Protein AF-A0A5K1EGN0-F1 (afdb_monomer_lite)

Structure (mmCIF, N/CA/C/O backbone):
data_AF-A0A5K1EGN0-F1
#
_entry.id   AF-A0A5K1EGN0-F1
#
loop_
_atom_site.group_PDB
_atom_site.id
_atom_site.type_symbol
_atom_site.label_atom_id
_atom_site.label_alt_id
_atom_site.label_comp_id
_atom_site.label_asym_id
_atom_site.label_entity_id
_atom_site.label_seq_id
_atom_site.pdbx_PDB_ins_code
_atom_site.Cartn_x
_atom_site.Cartn_y
_atom_site.Cartn_z
_atom_site.occupancy
_atom_site.B_iso_or_equiv
_atom_site.auth_seq_id
_atom_site.auth_comp_id
_atom_site.auth_asym_id
_atom_site.auth_atom_id
_atom_site.pdbx_PDB_model_num
ATOM 1 N N . GLY A 1 1 ? -55.178 62.311 19.568 1.00 34.56 1 GLY A N 1
ATOM 2 C CA . GLY A 1 1 ? -55.127 63.224 20.719 1.00 34.56 1 GLY A CA 1
ATOM 3 C C . GLY A 1 1 ? -54.081 62.722 21.684 1.00 34.56 1 GLY A C 1
ATOM 4 O O . GLY A 1 1 ? -54.160 61.562 22.043 1.00 34.56 1 GLY A O 1
ATOM 5 N N . SER A 1 2 ? -53.119 63.595 21.987 1.00 33.38 2 SER A N 1
ATOM 6 C CA . SER A 1 2 ? -52.243 63.690 23.167 1.00 33.38 2 SER A CA 1
ATOM 7 C C . SER A 1 2 ? -51.669 62.442 23.849 1.00 33.38 2 SER A C 1
ATOM 9 O O . SER A 1 2 ? -52.401 61.605 24.360 1.00 33.38 2 SER A O 1
ATOM 11 N N . GLY A 1 3 ? -50.341 62.455 24.026 1.00 32.56 3 GLY A N 1
ATOM 12 C CA . GLY A 1 3 ? -49.672 61.751 25.125 1.00 32.56 3 GLY A CA 1
ATOM 13 C C . GLY A 1 3 ? -48.205 61.409 24.867 1.00 32.56 3 GLY A C 1
ATOM 14 O O . GLY A 1 3 ? -47.891 60.258 24.604 1.00 32.56 3 GLY A O 1
ATOM 15 N N . ALA A 1 4 ? -47.319 62.405 24.924 1.00 37.72 4 ALA A N 1
ATOM 16 C CA . ALA A 1 4 ? -45.861 62.257 24.890 1.00 37.72 4 ALA A CA 1
ATOM 17 C C . ALA A 1 4 ? -45.303 61.855 26.263 1.00 37.72 4 ALA A C 1
ATOM 19 O O . ALA A 1 4 ? -45.848 62.347 27.237 1.00 37.72 4 ALA A O 1
ATOM 20 N N . TYR A 1 5 ? -44.177 61.127 26.324 1.00 35.50 5 TYR A N 1
ATOM 21 C CA . TYR A 1 5 ? -43.065 61.418 27.251 1.00 35.50 5 TYR A CA 1
ATOM 22 C C . TYR A 1 5 ? -41.723 60.936 26.667 1.00 35.50 5 TYR A C 1
ATOM 24 O O . TYR A 1 5 ? -41.571 59.790 26.252 1.00 35.50 5 TYR A O 1
ATOM 32 N N . LEU A 1 6 ? -40.773 61.875 26.609 1.00 36.81 6 LEU A N 1
ATOM 33 C CA . LEU A 1 6 ? -39.359 61.730 26.253 1.00 36.81 6 LEU A CA 1
ATOM 34 C C . LEU A 1 6 ? -38.525 61.151 27.411 1.00 36.81 6 LEU A C 1
ATOM 36 O O . LEU A 1 6 ? -38.842 61.379 28.574 1.00 36.81 6 LEU A O 1
ATOM 40 N N . GLY A 1 7 ? -37.373 60.562 27.068 1.00 30.23 7 GLY A N 1
ATOM 41 C CA . GLY A 1 7 ? -36.226 60.342 27.965 1.00 30.23 7 GLY A CA 1
ATOM 42 C C . GLY A 1 7 ? -35.348 59.190 27.463 1.00 30.23 7 GLY A C 1
ATOM 43 O O . GLY A 1 7 ? -35.639 58.043 27.752 1.00 30.23 7 GLY A O 1
ATOM 44 N N . SER A 1 8 ? -34.463 59.407 26.486 1.00 34.62 8 SER A N 1
ATOM 45 C CA . SER A 1 8 ? -33.069 59.883 26.603 1.00 34.62 8 SER A CA 1
ATOM 46 C C . SER A 1 8 ? -32.039 58.765 26.823 1.00 34.62 8 SER A C 1
ATOM 48 O O . SER A 1 8 ? -32.052 58.085 27.838 1.00 34.62 8 SER A O 1
ATOM 50 N N . SER A 1 9 ? -31.102 58.723 25.868 1.00 32.97 9 SER A N 1
ATOM 51 C CA . SER A 1 9 ? -29.671 58.410 25.992 1.00 32.97 9 SER A CA 1
ATOM 52 C C . SER A 1 9 ? -29.226 57.014 26.424 1.00 32.97 9 SER A C 1
ATOM 54 O O . SER A 1 9 ? -29.505 56.536 27.515 1.00 32.97 9 SER A O 1
ATOM 56 N N . GLY A 1 10 ? -28.377 56.424 25.582 1.00 29.77 10 GLY A N 1
ATOM 57 C CA . GLY A 1 10 ? -27.594 55.249 25.938 1.00 29.77 10 GLY A CA 1
ATOM 58 C C . GLY A 1 10 ? -27.058 54.521 24.719 1.00 29.77 10 GLY A C 1
ATOM 59 O O . GLY A 1 10 ? -27.451 53.394 24.443 1.00 29.77 10 GLY A O 1
ATOM 60 N N . SER A 1 11 ? -26.170 55.165 23.967 1.00 40.56 11 SER A N 1
ATOM 61 C CA . SER A 1 11 ? -25.278 54.470 23.044 1.00 40.56 11 SER A CA 1
ATOM 62 C C . SER A 1 11 ? -24.432 53.465 23.826 1.00 40.56 11 SER A C 1
ATOM 64 O O . SER A 1 11 ? -23.537 53.873 24.557 1.00 40.56 11 SER A O 1
ATOM 66 N N . ASN A 1 12 ? -24.685 52.172 23.633 1.00 30.16 12 ASN A N 1
ATOM 67 C CA . ASN A 1 12 ? -23.706 51.123 23.894 1.00 30.16 12 ASN A CA 1
ATOM 68 C C . ASN A 1 12 ? -23.436 50.387 22.584 1.00 30.16 12 ASN A C 1
ATOM 70 O O . ASN A 1 12 ? -24.109 49.430 22.207 1.00 30.16 12 ASN A O 1
ATOM 74 N N . SER A 1 13 ? -22.420 50.881 21.884 1.00 45.59 13 SER A N 1
ATOM 75 C CA . SER A 1 13 ? -21.617 50.088 20.969 1.00 45.59 13 SER A CA 1
ATOM 76 C C . SER A 1 13 ? -21.002 48.928 21.752 1.00 45.59 13 SER A C 1
ATOM 78 O O . SER A 1 13 ? -20.050 49.127 22.505 1.00 45.59 13 SER A O 1
ATOM 80 N N . LEU A 1 14 ? -21.539 47.725 21.573 1.00 35.12 14 LEU A N 1
ATOM 81 C CA . LEU A 1 14 ? -20.824 46.497 21.889 1.00 35.12 14 LEU A CA 1
ATOM 82 C C . LEU A 1 14 ? -20.389 45.864 20.574 1.00 35.12 14 LEU A C 1
ATOM 84 O O . LEU A 1 14 ? -21.174 45.559 19.677 1.00 35.12 14 LEU A O 1
ATOM 88 N N . THR A 1 15 ? -19.074 45.811 20.469 1.00 34.00 15 THR A N 1
ATOM 89 C CA . THR A 1 15 ? -18.242 45.330 19.385 1.00 34.00 15 THR A CA 1
ATOM 90 C C . THR A 1 15 ? -18.717 43.988 18.846 1.00 34.00 15 THR A C 1
ATOM 92 O O . THR A 1 15 ? -18.941 43.030 19.582 1.00 34.00 15 THR A O 1
ATOM 95 N N . LYS A 1 16 ? -18.818 43.921 17.519 1.00 42.47 16 LYS A N 1
ATOM 96 C CA . LYS A 1 16 ? -18.995 42.694 16.749 1.00 42.47 16 LYS A CA 1
ATOM 97 C C . LYS A 1 16 ? -17.683 41.902 16.827 1.00 42.47 16 LYS A C 1
ATOM 99 O O . LYS A 1 16 ? -16.881 41.939 15.900 1.00 42.47 16 LYS A O 1
ATOM 104 N N . GLU A 1 17 ? -17.422 41.243 17.954 1.00 36.66 17 GLU A N 1
ATOM 105 C CA . GLU A 1 17 ? -16.386 40.216 17.999 1.00 36.66 17 GLU A CA 1
ATOM 106 C C . GLU A 1 17 ? -16.872 39.037 17.160 1.00 36.66 17 GLU A C 1
ATOM 108 O O . GLU A 1 17 ? -17.906 38.425 17.434 1.00 36.66 17 GLU A O 1
ATOM 113 N N . GLY A 1 18 ? -16.150 38.770 16.073 1.00 37.69 18 GLY A N 1
ATOM 114 C CA . GLY A 1 18 ? -16.378 37.647 15.177 1.00 37.69 18 GLY A CA 1
ATOM 115 C C . GLY A 1 18 ? -16.072 36.321 15.865 1.00 37.69 18 GLY A C 1
ATOM 116 O O . GLY A 1 18 ? -15.085 35.667 15.547 1.00 37.69 18 GLY A O 1
ATOM 117 N N . GLY A 1 19 ? -16.925 35.908 16.796 1.00 38.44 19 GLY A N 1
ATOM 118 C CA . GLY A 1 19 ? -16.967 34.539 17.277 1.00 38.44 19 GLY A CA 1
ATOM 119 C C . GLY A 1 19 ? -17.593 33.669 16.195 1.00 38.44 19 GLY A C 1
ATOM 120 O O . GLY A 1 19 ? -18.809 33.686 16.011 1.00 38.44 19 GLY A O 1
ATOM 121 N N . GLN A 1 20 ? -16.779 32.905 15.462 1.00 58.31 20 GLN A N 1
ATOM 122 C CA . GLN A 1 20 ? -17.294 31.773 14.695 1.00 58.31 20 GLN A CA 1
ATOM 123 C C . GLN A 1 20 ? -17.950 30.806 15.686 1.00 58.31 20 GLN A C 1
ATOM 125 O O . GLN A 1 20 ? -17.268 30.034 16.359 1.00 58.31 20 GLN A O 1
ATOM 130 N N . HIS A 1 21 ? -19.274 30.877 15.817 1.00 54.88 21 HIS A N 1
ATOM 131 C CA . HIS A 1 21 ? -20.032 29.958 16.652 1.00 54.88 21 HIS A CA 1
ATOM 132 C C . HIS A 1 21 ? -19.923 28.564 16.015 1.00 54.88 21 HIS A C 1
ATOM 134 O O . HIS A 1 21 ? -20.517 28.295 14.970 1.00 54.88 21 HIS A O 1
ATOM 140 N N . GLN A 1 22 ? -19.073 27.700 16.577 1.00 64.69 22 GLN A N 1
ATOM 141 C CA . GLN A 1 22 ? -18.875 26.349 16.055 1.00 64.69 22 GLN A CA 1
ATOM 142 C C . GLN A 1 22 ? -20.130 25.518 16.334 1.00 64.69 22 GLN A C 1
ATOM 144 O O . GLN A 1 22 ? -20.615 25.469 17.463 1.00 64.69 22 GLN A O 1
ATOM 149 N N . THR A 1 23 ? -20.668 24.860 15.309 1.00 77.62 23 THR A N 1
ATOM 150 C CA . THR A 1 23 ? -21.807 23.951 15.472 1.00 77.62 23 THR A CA 1
ATOM 151 C C . THR A 1 23 ? -21.358 22.658 16.162 1.00 77.62 23 THR A C 1
ATOM 153 O O . THR A 1 23 ? -20.215 22.223 16.016 1.00 77.62 23 THR A O 1
ATOM 156 N N . ILE A 1 24 ? -22.266 21.998 16.889 1.00 73.62 24 ILE A N 1
ATOM 157 C CA . ILE A 1 24 ? -21.993 20.717 17.573 1.00 73.62 24 ILE A CA 1
ATOM 158 C C . ILE A 1 24 ? -21.480 19.652 16.583 1.00 73.62 24 ILE A C 1
ATOM 160 O O . ILE A 1 24 ? -20.567 18.896 16.911 1.00 73.62 24 ILE A O 1
ATOM 164 N N . SER A 1 25 ? -22.005 19.651 15.351 1.00 77.69 25 SER A N 1
ATOM 165 C CA . SER A 1 25 ? -21.553 18.776 14.258 1.00 77.69 25 SER A CA 1
ATOM 166 C C . SER A 1 25 ? -20.068 18.972 13.923 1.00 77.69 25 SER A C 1
ATOM 168 O O . SER A 1 25 ? -19.314 18.001 13.823 1.00 77.69 25 SER A O 1
ATOM 170 N N . ASN A 1 26 ? -19.606 20.225 13.843 1.00 78.94 26 ASN A N 1
ATOM 171 C CA . ASN A 1 26 ? -18.205 20.536 13.551 1.00 78.94 26 ASN A CA 1
ATOM 172 C C . ASN A 1 26 ? -17.277 20.092 14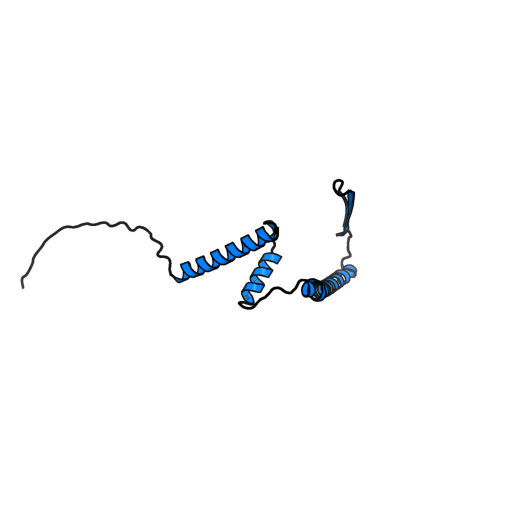.690 1.00 78.94 26 ASN A C 1
ATOM 174 O O . ASN A 1 26 ? -16.186 19.585 14.434 1.00 78.94 26 ASN A O 1
ATOM 178 N N . ILE A 1 27 ? -17.716 20.242 15.944 1.00 78.56 27 ILE A N 1
ATOM 179 C CA . ILE A 1 27 ? -16.954 19.802 17.122 1.00 78.56 27 ILE A CA 1
ATOM 180 C C . ILE A 1 27 ? -16.838 18.274 17.151 1.00 78.56 27 ILE A C 1
ATOM 182 O O . ILE A 1 27 ? -15.751 17.749 17.392 1.00 78.56 27 ILE A O 1
ATOM 186 N N . PHE A 1 28 ? -17.934 17.559 16.884 1.00 75.06 28 PHE A N 1
ATOM 187 C CA . PHE A 1 28 ? -17.946 16.098 16.839 1.00 75.06 28 PHE A CA 1
ATOM 188 C C . PHE A 1 28 ? -17.031 15.571 15.726 1.00 75.06 28 PHE A C 1
ATOM 190 O O . PHE A 1 28 ? -16.123 14.792 16.006 1.00 75.06 28 PHE A O 1
ATOM 197 N N . THR A 1 29 ? -17.166 16.114 14.513 1.00 80.06 29 THR A N 1
ATOM 198 C CA . THR A 1 29 ? -16.327 15.757 13.356 1.00 80.06 29 THR A CA 1
ATOM 199 C C . THR A 1 29 ? -14.844 16.033 13.622 1.00 80.06 29 THR A C 1
ATOM 201 O O . THR A 1 29 ? -13.977 15.217 13.309 1.00 80.06 29 THR A O 1
ATOM 204 N N . LYS A 1 30 ? -14.523 17.174 14.249 1.00 85.62 30 LYS A N 1
ATOM 205 C CA . LYS A 1 30 ? -13.148 17.502 14.646 1.00 85.62 30 LYS A CA 1
ATOM 206 C C . LYS A 1 30 ? -12.608 16.503 15.669 1.00 85.62 30 LYS A C 1
ATOM 208 O O . LYS A 1 30 ? -11.492 16.025 15.516 1.00 85.62 30 LYS A O 1
ATOM 213 N N . LYS A 1 31 ? -13.401 16.151 16.683 1.00 86.06 31 LYS A N 1
ATOM 214 C CA . LYS A 1 31 ? -13.003 15.188 17.717 1.00 86.06 31 LYS A CA 1
ATOM 215 C C . LYS A 1 31 ? -12.779 13.785 17.144 1.00 86.06 31 LYS A C 1
ATOM 217 O O . LYS A 1 31 ? -11.853 13.098 17.572 1.00 86.06 31 LYS A O 1
ATOM 222 N N . GLU A 1 32 ? -13.597 13.361 16.183 1.00 84.44 32 GLU A N 1
ATOM 223 C CA . GLU A 1 32 ? -13.401 12.103 15.455 1.00 84.44 32 GLU A CA 1
ATOM 224 C C . GLU A 1 32 ? -12.105 12.123 14.647 1.00 84.44 32 GLU A C 1
ATOM 226 O O . GLU A 1 32 ? -11.293 11.203 14.764 1.00 84.44 32 GLU A O 1
ATOM 231 N N . LYS A 1 33 ? -11.868 13.205 13.899 1.00 88.69 33 LYS A N 1
ATOM 232 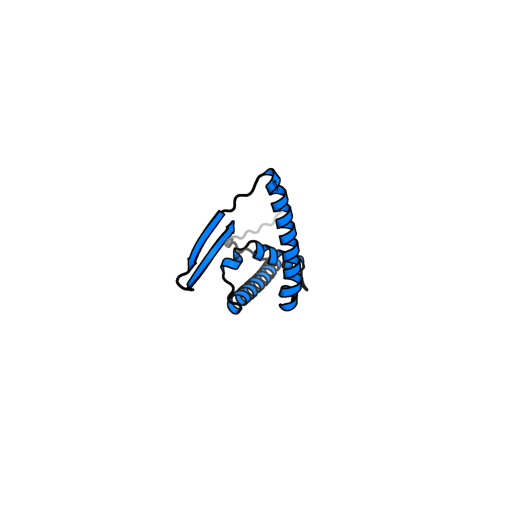C CA . LYS A 1 33 ? -10.630 13.404 13.145 1.00 88.69 33 LYS A CA 1
ATOM 233 C C . LYS A 1 33 ? -9.396 13.385 14.051 1.00 88.69 33 LYS A C 1
ATOM 235 O O . LYS A 1 33 ? -8.465 12.637 13.774 1.00 88.69 33 LYS A O 1
ATOM 240 N N . ASP A 1 34 ? -9.417 14.119 15.161 1.00 92.31 34 ASP A N 1
ATOM 241 C CA . ASP A 1 34 ? -8.320 14.148 16.136 1.00 92.31 34 ASP A CA 1
ATOM 242 C C . ASP A 1 34 ? -8.052 12.747 16.717 1.00 92.31 34 ASP A C 1
ATOM 244 O O . ASP A 1 34 ? -6.907 12.353 16.955 1.00 92.31 34 ASP A O 1
ATOM 248 N N . ASN A 1 35 ? -9.107 11.953 16.929 1.00 93.25 35 ASN A N 1
ATOM 249 C CA . ASN A 1 35 ? -8.967 10.583 17.402 1.00 93.25 35 ASN A CA 1
ATOM 250 C C . ASN A 1 35 ? -8.315 9.670 16.351 1.00 93.25 35 ASN A C 1
ATOM 252 O O . ASN A 1 35 ? -7.462 8.851 16.709 1.00 93.25 35 ASN A O 1
ATOM 256 N N . ILE A 1 36 ? -8.689 9.816 15.077 1.00 91.69 36 ILE A N 1
ATOM 257 C CA . ILE A 1 36 ? -8.078 9.090 13.955 1.00 91.69 36 ILE A CA 1
ATOM 258 C C . ILE A 1 36 ? -6.604 9.472 13.828 1.00 91.69 36 ILE A C 1
ATOM 260 O O . ILE A 1 36 ? -5.750 8.586 13.825 1.00 91.69 36 ILE A O 1
ATOM 264 N N . ASP A 1 37 ? -6.293 10.769 13.807 1.00 93.06 37 ASP A N 1
ATOM 265 C CA . ASP A 1 37 ? -4.928 11.280 13.660 1.00 93.06 37 ASP A CA 1
ATOM 266 C C . ASP A 1 37 ? -4.024 10.770 14.801 1.00 93.06 37 ASP A C 1
ATOM 268 O O . ASP A 1 37 ? -2.898 10.322 14.568 1.00 93.06 37 ASP A O 1
ATOM 272 N N . ARG A 1 38 ? -4.543 10.710 16.036 1.00 95.94 38 ARG A N 1
ATOM 273 C CA . ARG A 1 38 ? -3.829 10.138 17.190 1.00 95.94 38 ARG A CA 1
ATOM 274 C C . ARG A 1 38 ? -3.562 8.637 17.051 1.00 95.94 38 ARG A C 1
ATOM 276 O O . ARG A 1 38 ? -2.456 8.190 17.359 1.00 95.94 38 ARG A O 1
ATOM 283 N N . HIS A 1 39 ? -4.549 7.845 16.626 1.00 94.12 39 HIS A N 1
ATOM 284 C CA . HIS A 1 39 ? -4.357 6.403 16.417 1.00 94.12 39 HIS A CA 1
ATOM 285 C C . HIS A 1 39 ? -3.386 6.129 15.274 1.00 94.12 39 HIS A C 1
ATOM 287 O O . HIS A 1 39 ? -2.527 5.257 15.399 1.00 94.12 39 HIS A O 1
ATOM 293 N N . HIS A 1 40 ? -3.484 6.908 14.202 1.00 92.56 40 HIS A N 1
ATOM 294 C CA . HIS A 1 40 ? -2.591 6.830 13.063 1.00 92.56 40 HIS A CA 1
ATOM 295 C C . HIS A 1 40 ? -1.144 7.112 13.483 1.00 92.56 40 HIS A C 1
ATOM 297 O O . HIS A 1 40 ? -0.268 6.273 13.273 1.00 92.56 40 HIS A O 1
ATOM 303 N N . PHE A 1 41 ? -0.897 8.229 14.175 1.00 94.88 41 PHE A N 1
ATOM 304 C CA . PHE A 1 41 ? 0.432 8.551 14.691 1.00 94.88 41 PHE A CA 1
ATOM 305 C C . PHE A 1 41 ? 0.965 7.461 15.630 1.00 94.88 41 PHE A C 1
ATOM 307 O O . PHE A 1 41 ? 2.110 7.031 15.493 1.00 94.88 41 PHE A O 1
ATOM 314 N N . LYS A 1 42 ? 0.128 6.955 16.549 1.00 96.25 42 LYS A N 1
ATOM 315 C CA . LYS A 1 42 ? 0.514 5.864 17.453 1.00 96.25 42 LYS A CA 1
ATOM 316 C C . LYS A 1 42 ? 0.895 4.599 16.681 1.00 96.25 42 LYS A C 1
ATOM 318 O O . LYS A 1 42 ? 1.909 3.988 17.003 1.00 96.25 42 LYS A O 1
ATOM 323 N N . ALA A 1 43 ? 0.125 4.215 15.664 1.00 93.81 43 ALA A N 1
ATOM 324 C CA . ALA A 1 43 ? 0.437 3.060 14.828 1.00 93.81 43 ALA A CA 1
ATOM 325 C C . ALA A 1 43 ? 1.787 3.228 14.119 1.00 93.81 43 ALA A C 1
ATOM 327 O O . ALA A 1 43 ? 2.580 2.290 14.103 1.00 93.81 43 ALA A O 1
ATOM 328 N N . MET A 1 44 ? 2.086 4.424 13.608 1.00 95.38 44 MET A N 1
ATOM 329 C CA . MET A 1 44 ? 3.372 4.700 12.969 1.00 95.38 44 MET A CA 1
ATOM 330 C C . MET A 1 44 ? 4.539 4.629 13.951 1.00 95.38 44 MET A C 1
ATOM 332 O O . MET A 1 44 ? 5.507 3.914 13.694 1.00 95.38 44 MET A O 1
ATOM 336 N N . ALA A 1 45 ? 4.427 5.319 15.087 1.00 95.56 45 ALA A N 1
ATOM 337 C CA . ALA A 1 45 ? 5.486 5.384 16.088 1.00 95.56 45 ALA A CA 1
ATOM 338 C C . ALA A 1 45 ? 5.799 4.007 16.696 1.00 95.56 45 ALA A C 1
ATOM 340 O O . ALA A 1 45 ? 6.962 3.664 16.872 1.00 95.56 45 ALA A O 1
ATOM 341 N N . MET A 1 46 ? 4.774 3.201 16.989 1.00 97.19 46 MET A N 1
ATOM 342 C CA . MET A 1 46 ? 4.959 1.890 17.623 1.00 97.19 46 MET A CA 1
ATOM 343 C C . MET A 1 46 ? 5.453 0.806 16.652 1.00 97.19 46 MET A C 1
ATOM 345 O O . ME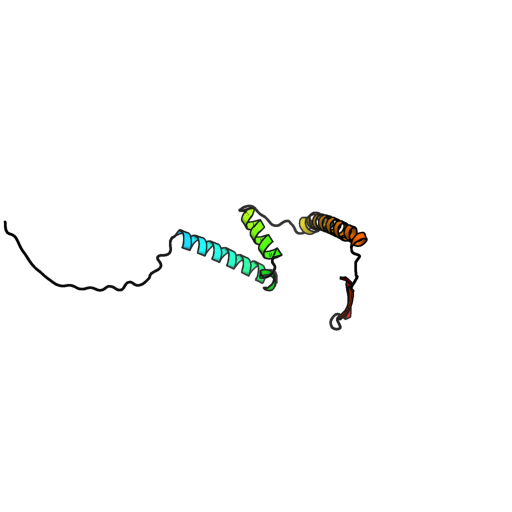T A 1 46 ? 6.031 -0.178 17.098 1.00 97.19 46 MET A O 1
ATOM 349 N N . ASN A 1 47 ? 5.239 0.971 15.340 1.00 95.50 47 ASN A N 1
ATOM 350 C CA . ASN A 1 47 ? 5.617 -0.019 14.320 1.00 95.50 47 ASN A CA 1
ATOM 351 C C . ASN A 1 47 ? 6.752 0.459 13.396 1.00 95.50 47 ASN A C 1
ATOM 353 O O . ASN A 1 47 ? 6.971 -0.137 12.344 1.00 95.50 47 ASN A O 1
ATOM 357 N N . ASN A 1 48 ? 7.475 1.522 13.771 1.00 96.50 48 ASN A N 1
ATOM 358 C CA . ASN A 1 48 ? 8.578 2.099 12.991 1.00 96.50 48 ASN A CA 1
ATOM 359 C C . ASN A 1 48 ? 8.199 2.441 11.536 1.00 96.50 48 ASN A C 1
ATOM 361 O O . ASN A 1 48 ? 9.000 2.265 10.616 1.00 96.50 48 ASN A O 1
ATOM 365 N N . LEU A 1 49 ? 6.973 2.927 11.310 1.00 95.62 49 LEU A N 1
ATOM 366 C CA . LEU A 1 49 ? 6.548 3.340 9.973 1.00 95.62 49 LEU A CA 1
ATOM 367 C C . LEU A 1 49 ? 7.125 4.727 9.645 1.00 95.62 49 LEU A C 1
ATOM 369 O O . LEU A 1 49 ? 6.955 5.663 10.432 1.00 95.62 49 LEU A O 1
ATOM 373 N N . PRO A 1 50 ? 7.775 4.905 8.483 1.00 95.00 50 PRO A N 1
ATOM 374 C CA . PRO A 1 50 ? 8.363 6.184 8.114 1.00 95.00 50 PRO A CA 1
ATOM 375 C C . PRO A 1 50 ? 7.284 7.213 7.757 1.00 95.00 50 PRO A C 1
ATOM 377 O O . PRO A 1 50 ? 6.297 6.890 7.100 1.00 95.00 50 PRO A O 1
ATOM 380 N N . PHE A 1 51 ? 7.520 8.491 8.066 1.00 92.25 51 PHE A N 1
ATOM 381 C CA . PHE A 1 51 ? 6.611 9.585 7.680 1.00 92.25 51 PHE A CA 1
ATOM 382 C C . PHE A 1 51 ? 6.391 9.703 6.167 1.00 92.25 51 PHE A C 1
ATOM 384 O O . PHE A 1 51 ? 5.332 10.146 5.725 1.00 92.25 51 PHE A O 1
ATOM 391 N N . ASN A 1 52 ? 7.359 9.252 5.364 1.00 94.56 52 ASN A N 1
ATOM 392 C CA . ASN A 1 52 ? 7.224 9.200 3.909 1.00 94.56 52 ASN A CA 1
ATOM 393 C C . ASN A 1 52 ? 6.065 8.301 3.445 1.00 94.56 52 ASN A C 1
ATOM 395 O O . ASN A 1 52 ? 5.543 8.537 2.359 1.00 94.56 52 ASN A O 1
ATOM 399 N N . LEU A 1 53 ? 5.612 7.343 4.265 1.00 94.25 53 LEU A N 1
ATOM 400 C CA . LEU A 1 53 ? 4.445 6.507 3.970 1.00 94.25 53 LEU A CA 1
ATOM 401 C C . LEU A 1 53 ? 3.188 7.349 3.706 1.00 94.25 53 LEU A C 1
ATOM 403 O O . LEU A 1 53 ? 2.431 7.050 2.791 1.00 94.25 53 LEU A O 1
ATOM 407 N N . LEU A 1 54 ? 3.011 8.464 4.423 1.00 92.88 54 LEU A N 1
ATOM 408 C CA . LEU A 1 54 ? 1.858 9.362 4.263 1.00 92.88 54 LEU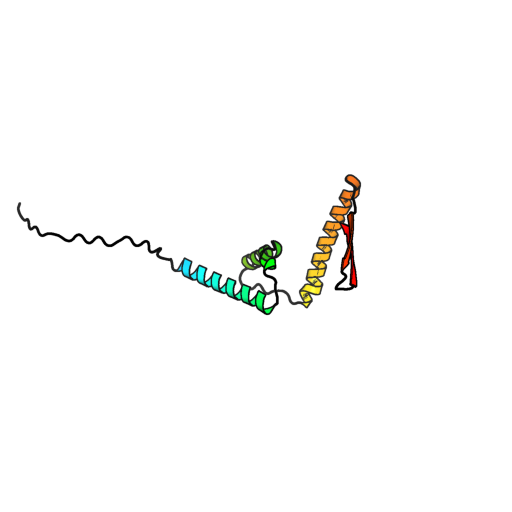 A CA 1
ATOM 409 C C . LEU A 1 54 ? 1.819 10.068 2.900 1.00 92.88 54 LEU A C 1
ATOM 411 O O . LEU A 1 54 ? 0.787 10.615 2.507 1.00 92.88 54 LEU A O 1
ATOM 415 N N . ARG A 1 55 ? 2.945 10.086 2.175 1.00 95.19 55 ARG A N 1
ATOM 416 C CA . ARG A 1 55 ? 3.029 10.642 0.820 1.00 95.19 55 ARG A CA 1
ATOM 417 C C . ARG A 1 55 ? 2.676 9.618 -0.258 1.00 95.19 55 ARG A C 1
ATOM 419 O O . ARG A 1 55 ? 2.344 10.043 -1.360 1.00 95.19 55 ARG A O 1
ATOM 426 N N . SER A 1 56 ? 2.714 8.318 0.050 1.00 96.31 56 SER A N 1
ATOM 427 C CA . SER A 1 56 ? 2.360 7.254 -0.895 1.00 96.31 56 SER A CA 1
ATOM 428 C C . SER A 1 56 ? 0.889 7.361 -1.293 1.00 96.31 56 SER A C 1
ATOM 430 O O . SER A 1 56 ? 0.004 7.468 -0.439 1.00 96.31 56 SER A O 1
ATOM 432 N N . ASN A 1 57 ? 0.632 7.328 -2.601 1.00 96.81 57 ASN A N 1
ATOM 433 C CA . ASN A 1 57 ? -0.730 7.292 -3.116 1.00 96.81 57 ASN A CA 1
ATOM 434 C C . ASN A 1 57 ? -1.417 5.967 -2.759 1.00 96.81 57 ASN A C 1
ATOM 436 O O . ASN A 1 57 ? -2.582 5.975 -2.381 1.00 96.81 57 ASN A O 1
ATOM 440 N N . ASP A 1 58 ? -0.675 4.858 -2.766 1.00 95.12 58 ASP A N 1
ATOM 441 C CA . ASP A 1 58 ? -1.188 3.536 -2.393 1.00 95.12 58 ASP A CA 1
ATOM 442 C C . ASP A 1 58 ? -1.665 3.508 -0.942 1.00 95.12 58 ASP A C 1
ATOM 444 O O . ASP A 1 58 ? -2.747 3.006 -0.650 1.00 95.12 58 ASP A O 1
ATOM 448 N N . PHE A 1 59 ? -0.906 4.121 -0.027 1.00 95.19 59 PHE A N 1
ATOM 449 C CA . PHE A 1 59 ? -1.318 4.208 1.373 1.00 95.19 59 PHE A CA 1
ATOM 450 C C . PHE A 1 59 ? -2.575 5.071 1.555 1.00 95.19 59 PHE A C 1
ATOM 452 O O . PHE A 1 59 ? -3.471 4.712 2.319 1.00 95.19 59 PHE A O 1
ATOM 459 N N . LYS A 1 60 ? -2.690 6.189 0.826 1.00 95.25 60 LYS A N 1
ATOM 460 C CA . LYS A 1 60 ? -3.910 7.015 0.841 1.00 95.25 60 LYS A CA 1
ATOM 461 C C . LYS A 1 60 ? -5.109 6.247 0.288 1.00 95.25 60 LYS A C 1
ATOM 463 O O . LYS A 1 60 ? -6.163 6.252 0.918 1.00 95.25 60 LYS A O 1
ATOM 468 N N . ASN A 1 61 ? -4.935 5.555 -0.837 1.00 96.44 61 ASN A N 1
ATOM 469 C CA . ASN A 1 61 ? -5.969 4.726 -1.452 1.00 96.44 61 ASN A CA 1
ATOM 470 C C . ASN A 1 61 ? -6.422 3.609 -0.506 1.00 96.44 61 ASN A C 1
ATOM 472 O O . ASN A 1 61 ? -7.619 3.384 -0.359 1.00 96.44 61 ASN A O 1
ATOM 476 N N . PHE A 1 62 ? -5.487 2.972 0.200 1.00 94.75 62 PHE A N 1
ATOM 477 C CA . PHE A 1 62 ? -5.786 1.981 1.231 1.00 94.75 62 PHE A CA 1
ATOM 478 C C . PHE A 1 62 ? -6.661 2.552 2.358 1.00 94.75 62 PHE A C 1
ATOM 480 O O . PHE A 1 62 ? -7.679 1.956 2.709 1.00 94.75 62 PHE A O 1
ATOM 487 N N . VAL A 1 63 ? -6.321 3.730 2.895 1.00 93.62 63 VAL A N 1
ATOM 488 C CA . VAL A 1 63 ? -7.129 4.392 3.938 1.00 93.62 63 VAL A CA 1
ATOM 489 C C . VAL A 1 63 ? -8.527 4.746 3.418 1.00 93.62 63 VAL A C 1
ATOM 491 O O . VAL A 1 63 ? -9.513 4.535 4.126 1.00 93.62 63 VAL A O 1
ATOM 494 N N . VAL A 1 64 ? -8.635 5.236 2.177 1.00 94.44 64 VAL A N 1
ATOM 495 C CA . VAL A 1 64 ? -9.927 5.534 1.539 1.00 94.44 64 VAL A CA 1
ATOM 496 C C . VAL A 1 64 ? -10.764 4.265 1.373 1.00 94.44 64 VAL A C 1
ATOM 498 O O . VAL A 1 64 ? -11.931 4.266 1.759 1.00 94.44 64 VAL A O 1
ATOM 501 N N . ALA A 1 65 ? -10.180 3.170 0.886 1.00 95.25 65 ALA A N 1
ATOM 502 C CA . ALA A 1 65 ? -10.878 1.898 0.717 1.00 95.25 65 ALA A CA 1
ATOM 503 C C . ALA A 1 65 ? -11.433 1.363 2.050 1.00 95.25 65 ALA A C 1
ATOM 505 O O . ALA A 1 65 ? -12.591 0.953 2.120 1.00 95.25 65 ALA A O 1
ATOM 506 N N . ILE A 1 66 ? -10.653 1.452 3.135 1.00 93.75 66 ILE A N 1
ATOM 507 C CA . ILE A 1 66 ? -11.130 1.105 4.484 1.00 93.75 66 ILE A CA 1
ATOM 508 C C . ILE A 1 66 ? -12.282 2.021 4.908 1.00 93.75 66 ILE A C 1
ATOM 510 O O . ILE A 1 66 ? -13.284 1.544 5.438 1.00 93.75 66 ILE A O 1
ATOM 514 N N . SER A 1 67 ? -12.167 3.331 4.666 1.00 91.19 67 SER A N 1
ATOM 515 C CA . SER A 1 67 ? -13.219 4.286 5.034 1.00 91.19 67 SER A CA 1
ATOM 516 C C . SER A 1 67 ? -14.542 4.025 4.302 1.00 91.19 67 SER A C 1
ATOM 518 O O . SER A 1 67 ? -15.604 4.185 4.898 1.00 91.19 67 SER A O 1
ATOM 520 N N . GLN A 1 68 ? -14.481 3.570 3.045 1.00 94.56 68 GLN A N 1
ATOM 521 C CA . GLN A 1 68 ? -15.646 3.224 2.227 1.00 94.56 68 GLN A CA 1
ATOM 522 C C . GLN A 1 68 ? -16.289 1.898 2.642 1.00 94.56 68 GLN A C 1
ATOM 524 O O . GLN A 1 68 ? -17.509 1.775 2.576 1.00 94.56 68 GLN A O 1
ATOM 529 N N . HIS A 1 69 ? -15.493 0.922 3.092 1.00 93.69 69 HIS A N 1
ATOM 530 C CA . HIS A 1 69 ? -16.018 -0.312 3.681 1.00 93.69 69 HIS A CA 1
ATOM 531 C C . HIS A 1 69 ? -16.829 -0.024 4.957 1.00 93.69 69 HIS A C 1
ATOM 533 O O . HIS A 1 69 ? -17.828 -0.686 5.232 1.00 93.69 69 HIS A O 1
ATOM 539 N N . GLY A 1 70 ? -16.406 0.971 5.741 1.00 88.75 70 GLY A N 1
ATOM 540 C CA . GLY A 1 70 ? -17.074 1.359 6.977 1.00 88.75 70 GLY A CA 1
ATOM 541 C C . GLY A 1 70 ? -16.773 0.421 8.157 1.00 88.75 70 GLY A C 1
ATOM 542 O O . GLY A 1 70 ? -15.833 -0.384 8.110 1.00 88.75 70 GLY A O 1
ATOM 543 N N . PRO A 1 71 ? -17.539 0.540 9.258 1.00 88.94 71 PRO A N 1
ATOM 544 C CA . PRO A 1 71 ? -17.318 -0.237 10.474 1.00 88.94 71 PRO A CA 1
ATOM 545 C C . PRO A 1 71 ? -17.320 -1.749 10.213 1.00 88.94 71 PRO A C 1
ATOM 547 O O . PRO A 1 71 ? -18.174 -2.263 9.499 1.00 88.94 71 PRO A O 1
ATOM 550 N N . GLY A 1 72 ? -16.377 -2.469 10.825 1.00 88.00 72 GLY A N 1
ATOM 551 C CA . GLY A 1 72 ? -16.268 -3.929 10.712 1.00 88.00 72 GLY A CA 1
ATOM 552 C C . GLY A 1 72 ? -15.141 -4.424 9.808 1.00 88.00 72 GLY A C 1
ATOM 553 O O . GLY A 1 72 ? -14.894 -5.628 9.769 1.00 88.00 72 GLY A O 1
ATOM 554 N N . PHE A 1 73 ? -14.410 -3.530 9.133 1.00 90.94 73 PHE A N 1
ATOM 555 C CA . PHE A 1 73 ? -13.152 -3.918 8.501 1.00 90.94 73 PHE A CA 1
ATOM 556 C C . PHE A 1 73 ? -12.115 -4.307 9.562 1.00 90.94 73 PHE A C 1
ATOM 558 O O . PHE A 1 73 ? -11.810 -3.527 10.467 1.00 90.94 73 PHE A O 1
ATOM 565 N N . PHE A 1 74 ? -11.520 -5.486 9.396 1.00 90.50 74 PHE A N 1
ATOM 566 C CA . PHE A 1 74 ? -10.338 -5.909 10.135 1.00 90.50 74 PHE A CA 1
ATOM 567 C C . PHE A 1 74 ? -9.237 -6.292 9.148 1.00 90.50 74 PHE A C 1
ATOM 569 O O . PHE A 1 74 ? -9.519 -6.973 8.158 1.00 90.50 74 PHE A O 1
ATOM 576 N N . PRO A 1 75 ? -7.981 -5.883 9.401 1.00 90.88 75 PRO A N 1
ATOM 577 C CA . PRO A 1 75 ? -6.881 -6.273 8.541 1.00 90.88 75 PRO A CA 1
ATOM 578 C C . PRO A 1 75 ? -6.727 -7.804 8.528 1.00 90.88 75 PRO A C 1
ATOM 580 O O . PRO A 1 75 ? -6.934 -8.458 9.557 1.00 90.88 75 PRO A O 1
ATOM 583 N N . PRO A 1 76 ? -6.346 -8.392 7.382 1.00 92.75 76 PRO A N 1
ATOM 584 C CA . PRO A 1 76 ? -6.091 -9.822 7.281 1.00 92.75 76 PRO A CA 1
ATOM 585 C C . PRO A 1 76 ? -4.942 -10.246 8.203 1.00 92.75 76 PRO A C 1
ATOM 587 O O . PRO A 1 76 ? -4.035 -9.470 8.514 1.00 92.75 76 PRO A O 1
ATOM 590 N N . SER A 1 77 ? -4.955 -11.514 8.621 1.00 95.75 77 SER A N 1
ATOM 591 C CA . SER A 1 77 ? -3.842 -12.081 9.384 1.00 95.75 77 SER A CA 1
ATOM 592 C C . SER A 1 77 ? -2.567 -12.132 8.536 1.00 95.75 77 SER A C 1
ATOM 594 O O . SER A 1 77 ? -2.623 -12.270 7.313 1.00 95.75 77 SER A O 1
ATOM 596 N N . SER A 1 78 ? -1.403 -12.098 9.193 1.00 95.25 78 SER A N 1
ATOM 597 C CA . SER A 1 78 ? -0.101 -12.190 8.512 1.00 95.25 78 SER A CA 1
ATOM 598 C C . SER A 1 78 ? -0.003 -13.416 7.595 1.00 95.25 78 SER A C 1
ATOM 600 O O . SER A 1 78 ? 0.544 -13.330 6.497 1.00 95.25 78 SER A O 1
ATOM 602 N N . GLU A 1 79 ? -0.578 -14.541 8.020 1.00 96.50 79 GLU A N 1
ATOM 603 C CA . GLU A 1 79 ? -0.571 -15.783 7.254 1.00 96.50 79 GLU A CA 1
ATOM 604 C C . GLU A 1 79 ? -1.457 -15.709 6.005 1.00 96.50 79 GLU A C 1
ATOM 606 O O . GLU A 1 79 ? -1.048 -16.134 4.924 1.00 96.50 79 GLU A O 1
ATOM 611 N N . THR A 1 80 ? -2.653 -15.125 6.131 1.00 96.00 80 THR A N 1
ATOM 612 C CA . THR A 1 80 ? -3.549 -14.898 4.991 1.00 96.00 80 THR A CA 1
ATOM 613 C C . THR A 1 80 ? -2.912 -13.952 3.979 1.00 96.00 80 THR A C 1
ATOM 615 O O . THR A 1 80 ? -2.966 -14.227 2.781 1.00 96.00 80 THR A O 1
ATOM 618 N N . THR A 1 81 ? -2.264 -12.884 4.449 1.00 95.06 81 THR A N 1
ATOM 619 C CA . THR A 1 81 ? -1.575 -11.925 3.580 1.00 95.06 81 THR A CA 1
ATOM 620 C C . THR A 1 81 ? -0.412 -12.571 2.836 1.00 95.06 81 THR A C 1
ATOM 622 O O . THR A 1 81 ? -0.297 -12.408 1.626 1.00 95.06 81 THR A O 1
ATOM 625 N N . ARG A 1 82 ? 0.431 -13.343 3.537 1.00 94.69 82 ARG A N 1
ATOM 626 C CA . ARG A 1 82 ? 1.620 -13.971 2.941 1.00 94.69 82 ARG A CA 1
ATOM 627 C C . ARG A 1 82 ? 1.277 -15.018 1.888 1.00 94.69 82 ARG A C 1
ATOM 629 O O . ARG A 1 82 ? 2.037 -15.167 0.943 1.00 94.69 82 ARG A O 1
ATOM 636 N N . ARG A 1 83 ? 0.189 -15.765 2.079 1.00 95.69 83 ARG A N 1
ATOM 637 C CA . ARG A 1 83 ? -0.231 -16.802 1.132 1.00 95.69 83 ARG A CA 1
ATOM 638 C C . ARG A 1 83 ? -1.201 -16.239 0.108 1.00 95.69 83 ARG A C 1
ATOM 640 O O . ARG A 1 83 ? -0.812 -15.926 -1.003 1.00 95.69 83 ARG A O 1
ATOM 647 N N . ARG A 1 84 ? -2.459 -16.049 0.505 1.00 96.12 84 ARG A N 1
ATOM 648 C CA . ARG A 1 84 ? -3.551 -15.774 -0.437 1.00 96.12 84 ARG A CA 1
ATOM 649 C C . ARG A 1 84 ? -3.389 -14.434 -1.143 1.00 96.12 84 ARG A C 1
ATOM 651 O O . ARG A 1 84 ? -3.412 -14.393 -2.362 1.00 96.12 84 ARG A O 1
ATOM 658 N N . ILE A 1 85 ? -3.193 -13.357 -0.382 1.00 95.31 85 ILE A N 1
ATOM 659 C CA . ILE A 1 85 ? -3.147 -12.007 -0.965 1.00 95.31 85 ILE A CA 1
ATOM 660 C C . ILE A 1 85 ? -1.906 -11.843 -1.850 1.00 95.31 85 ILE A C 1
ATOM 662 O O . ILE A 1 85 ? -1.997 -11.264 -2.926 1.00 95.31 85 ILE A O 1
ATOM 666 N N . LEU A 1 86 ? -0.759 -12.385 -1.429 1.00 95.81 86 LEU A N 1
ATOM 667 C CA . LEU A 1 86 ? 0.455 -12.371 -2.243 1.00 95.81 86 LEU A CA 1
ATOM 668 C C . LEU A 1 86 ? 0.308 -13.204 -3.524 1.00 95.81 86 LEU A C 1
ATOM 670 O O . LEU A 1 86 ? 0.753 -12.762 -4.581 1.00 95.81 86 LEU A O 1
ATOM 674 N N . ASP A 1 87 ? -0.311 -14.384 -3.440 1.00 96.69 87 ASP A N 1
ATOM 675 C CA . ASP A 1 87 ? -0.554 -15.236 -4.606 1.00 96.69 87 ASP A CA 1
ATOM 676 C C . ASP A 1 87 ? -1.513 -14.568 -5.599 1.00 96.69 87 ASP A C 1
ATOM 678 O O . ASP A 1 87 ? -1.303 -14.649 -6.807 1.00 96.69 87 ASP A O 1
ATOM 682 N N . ASP A 1 88 ? -2.545 -13.878 -5.114 1.00 96.31 88 ASP A N 1
ATOM 683 C CA . ASP A 1 88 ? -3.481 -13.158 -5.978 1.00 96.31 88 ASP A CA 1
ATOM 684 C C . ASP A 1 88 ? -2.820 -11.934 -6.629 1.00 96.31 88 ASP A C 1
ATOM 686 O O . ASP A 1 88 ? -2.928 -11.765 -7.844 1.00 96.31 88 ASP A O 1
ATOM 690 N N . ALA A 1 89 ? -2.032 -11.160 -5.873 1.00 95.62 89 ALA A N 1
ATOM 691 C CA . ALA A 1 89 ? -1.234 -10.061 -6.424 1.00 95.62 89 ALA A CA 1
ATOM 692 C C . ALA A 1 89 ? -0.211 -10.551 -7.467 1.00 95.62 89 ALA A C 1
ATOM 694 O O . ALA A 1 89 ? 0.045 -9.873 -8.460 1.00 95.62 89 ALA A O 1
ATOM 695 N N . ARG A 1 90 ? 0.360 -11.752 -7.279 1.00 96.19 90 ARG A N 1
ATOM 696 C CA . ARG A 1 90 ? 1.245 -12.372 -8.274 1.00 96.19 90 ARG A CA 1
ATOM 697 C C . ARG A 1 90 ? 0.505 -12.642 -9.582 1.00 96.19 90 ARG A C 1
ATOM 699 O O . ARG A 1 90 ? 1.036 -12.295 -10.629 1.00 96.19 90 ARG A O 1
ATOM 706 N N . LYS A 1 91 ? -0.690 -13.234 -9.534 1.00 97.06 91 LYS A N 1
ATOM 707 C CA . LYS A 1 91 ? -1.477 -13.533 -10.746 1.00 97.06 91 LYS A CA 1
ATOM 708 C C . LYS A 1 91 ? -1.847 -12.263 -11.507 1.00 97.06 91 LYS A C 1
ATOM 710 O O . LYS A 1 91 ? -1.767 -12.240 -12.731 1.00 97.06 91 LYS A O 1
ATOM 715 N N . GLU A 1 92 ? -2.234 -11.212 -10.787 1.00 95.81 92 GLU A N 1
ATOM 716 C CA . GLU A 1 92 ? -2.519 -9.903 -11.384 1.00 95.81 92 GLU A CA 1
ATOM 717 C C . GLU A 1 92 ? -1.281 -9.349 -12.103 1.00 95.81 92 GLU A C 1
ATOM 719 O O . GLU A 1 92 ? -1.356 -8.930 -13.258 1.00 95.81 92 GLU A O 1
ATOM 724 N N . PHE A 1 93 ? -0.116 -9.431 -11.458 1.00 95.69 93 PHE A N 1
ATOM 725 C CA . PHE A 1 93 ? 1.137 -8.985 -12.055 1.00 95.69 93 PHE A CA 1
ATOM 726 C C . PHE A 1 93 ? 1.571 -9.843 -13.252 1.00 95.69 93 PHE A C 1
ATOM 728 O O . PHE A 1 93 ? 2.077 -9.315 -14.239 1.00 95.69 93 PHE A O 1
ATOM 735 N N . GLU A 1 94 ? 1.358 -11.158 -13.202 1.00 96.88 94 GLU A N 1
ATOM 736 C CA . GLU A 1 94 ? 1.619 -12.066 -14.324 1.00 96.88 94 GLU A CA 1
ATOM 737 C C . GLU A 1 94 ? 0.754 -11.719 -15.541 1.00 96.88 94 GLU A C 1
ATOM 739 O O . GLU A 1 94 ? 1.274 -11.666 -16.656 1.00 96.88 94 GLU A O 1
ATOM 744 N N . ALA A 1 95 ? -0.529 -11.406 -15.334 1.00 96.19 95 ALA A N 1
ATOM 745 C CA . ALA A 1 95 ? -1.416 -10.953 -16.404 1.00 96.19 95 ALA A CA 1
ATOM 746 C C . ALA A 1 95 ? -0.932 -9.632 -17.023 1.00 96.19 95 ALA A C 1
ATOM 748 O O . ALA A 1 95 ? -0.851 -9.519 -18.246 1.00 96.19 95 ALA A O 1
ATOM 749 N N . TYR A 1 96 ? -0.529 -8.668 -16.190 1.00 95.06 96 TYR A N 1
ATOM 750 C CA . TYR A 1 96 ? 0.049 -7.404 -16.651 1.00 95.06 96 TYR A CA 1
ATOM 751 C C . TYR A 1 96 ? 1.351 -7.601 -17.448 1.00 95.06 96 TYR A C 1
ATOM 753 O O . TYR A 1 96 ? 1.568 -6.957 -18.479 1.00 95.06 96 TYR A O 1
ATOM 761 N N . ILE A 1 97 ? 2.230 -8.507 -17.001 1.00 94.12 97 ILE A N 1
ATOM 762 C CA . ILE A 1 97 ? 3.454 -8.849 -17.737 1.00 94.12 97 ILE A CA 1
ATOM 763 C C . ILE A 1 97 ? 3.106 -9.422 -19.108 1.00 94.12 97 ILE A C 1
ATOM 765 O O . ILE A 1 97 ? 3.753 -9.066 -20.091 1.00 94.12 97 ILE A O 1
ATOM 769 N N . GLU A 1 98 ? 2.129 -10.322 -19.183 1.00 95.56 98 GLU A N 1
ATOM 770 C CA . GLU A 1 98 ? 1.754 -10.958 -20.443 1.00 95.56 98 GLU A CA 1
ATOM 771 C C . GLU A 1 98 ? 1.158 -9.947 -21.427 1.00 95.56 98 GLU A C 1
ATOM 773 O O . GLU A 1 98 ? 1.559 -9.903 -22.591 1.00 95.56 98 GLU A O 1
ATOM 778 N N . GLU A 1 99 ? 0.291 -9.056 -20.942 1.00 94.12 99 GLU A N 1
ATOM 779 C CA . GLU A 1 99 ? -0.208 -7.924 -21.722 1.00 94.12 99 GLU A CA 1
ATOM 780 C C . GLU A 1 99 ? 0.953 -7.067 -22.240 1.00 94.12 99 GLU A C 1
ATOM 782 O O . GLU A 1 99 ? 1.047 -6.803 -23.438 1.00 94.12 99 GLU A O 1
ATOM 787 N N . THR A 1 100 ? 1.903 -6.721 -21.371 1.00 92.19 100 THR A N 1
ATOM 788 C CA . THR A 1 100 ? 3.088 -5.944 -21.751 1.00 92.19 100 THR A CA 1
ATOM 789 C C . THR A 1 100 ? 3.904 -6.662 -22.831 1.00 92.19 100 THR A C 1
ATOM 791 O O . THR A 1 100 ? 4.241 -6.056 -23.849 1.00 92.19 100 THR A O 1
ATOM 794 N N . LYS A 1 101 ? 4.177 -7.961 -22.668 1.00 93.19 101 LYS A N 1
ATOM 795 C CA . LYS A 1 101 ? 4.923 -8.776 -23.640 1.00 93.19 101 LYS A CA 1
ATOM 796 C C . LYS A 1 101 ? 4.229 -8.871 -24.989 1.00 93.19 101 LYS A C 1
ATOM 798 O O . LYS A 1 101 ? 4.909 -8.866 -26.014 1.00 93.19 101 LY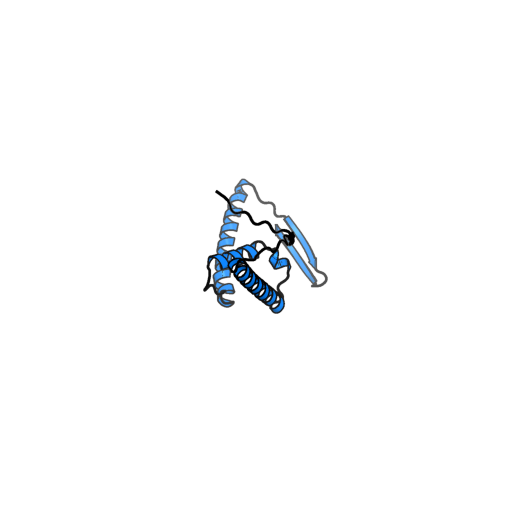S A O 1
ATOM 803 N N . SER A 1 102 ? 2.897 -8.917 -25.008 1.00 93.94 102 SER A N 1
ATOM 804 C CA . SER A 1 102 ? 2.131 -8.964 -26.257 1.00 93.94 102 SER A CA 1
ATOM 805 C C . SER A 1 102 ? 2.419 -7.752 -27.155 1.00 93.94 102 SER A C 1
ATOM 807 O O . SER A 1 102 ? 2.470 -7.875 -28.379 1.00 93.94 102 SER A O 1
ATOM 809 N N . THR A 1 103 ? 2.719 -6.596 -26.552 1.00 93.69 103 THR A N 1
ATOM 810 C CA . THR A 1 103 ? 3.046 -5.361 -27.279 1.00 93.69 103 THR A CA 1
ATOM 811 C C . THR A 1 103 ? 4.470 -5.343 -27.849 1.00 93.69 103 THR A C 1
ATOM 813 O O . THR A 1 103 ? 4.747 -4.594 -28.788 1.00 93.69 103 THR A O 1
ATOM 816 N N . TRP A 1 104 ? 5.379 -6.191 -27.349 1.00 94.00 104 TRP A N 1
ATOM 817 C CA . TRP A 1 104 ? 6.788 -6.196 -27.767 1.00 94.00 104 TRP A CA 1
ATOM 818 C C . TRP A 1 104 ? 6.969 -6.600 -29.226 1.00 94.00 104 TRP A C 1
ATOM 820 O O . TRP A 1 104 ? 7.873 -6.096 -29.886 1.00 94.00 104 TRP A O 1
ATOM 830 N N . ALA A 1 105 ? 6.107 -7.475 -29.754 1.00 90.69 105 ALA A N 1
ATOM 831 C CA . ALA A 1 105 ? 6.149 -7.851 -31.166 1.00 90.69 105 ALA A CA 1
ATOM 832 C C . ALA A 1 105 ? 5.871 -6.654 -32.093 1.00 90.69 105 ALA A C 1
ATOM 834 O O . ALA A 1 105 ? 6.379 -6.612 -33.211 1.00 90.69 105 ALA A O 1
ATOM 835 N N . GLN A 1 106 ? 5.080 -5.681 -31.627 1.00 94.56 106 GLN A N 1
ATOM 836 C CA . GLN A 1 106 ? 4.694 -4.504 -32.400 1.00 94.56 106 GLN A CA 1
ATOM 837 C C . GLN A 1 106 ? 5.660 -3.329 -32.208 1.00 94.56 106 GLN A C 1
ATOM 839 O O . GLN A 1 106 ? 6.034 -2.684 -33.185 1.00 94.56 106 GLN A O 1
ATOM 844 N N . TYR A 1 107 ? 6.050 -3.035 -30.966 1.00 94.00 107 TYR A N 1
ATOM 845 C CA . TYR A 1 107 ? 6.818 -1.827 -30.634 1.00 94.00 107 TYR A CA 1
ATOM 846 C C . TYR A 1 107 ? 8.278 -2.104 -30.253 1.00 94.00 107 TYR A C 1
ATOM 848 O O . TYR A 1 107 ? 9.070 -1.170 -30.131 1.00 94.00 107 TYR A O 1
ATOM 856 N N . GLY A 1 108 ? 8.653 -3.373 -30.083 1.00 91.19 108 GLY A N 1
ATOM 857 C CA . GLY A 1 108 ? 9.924 -3.765 -29.480 1.00 91.19 108 GLY A CA 1
ATOM 858 C C . GLY A 1 108 ? 9.955 -3.538 -27.964 1.00 91.19 108 GLY A C 1
ATOM 859 O O . GLY A 1 108 ? 8.996 -3.070 -27.353 1.00 91.19 108 GLY A O 1
ATOM 860 N N . CYS A 1 109 ? 11.079 -3.891 -27.343 1.00 90.81 109 CYS A N 1
ATOM 861 C CA . CYS A 1 109 ? 11.382 -3.604 -25.942 1.00 90.81 109 CYS A CA 1
ATOM 862 C C . CYS A 1 109 ? 12.892 -3.358 -25.811 1.00 90.81 109 CYS A C 1
ATOM 864 O O . CYS A 1 109 ? 13.690 -4.102 -26.383 1.00 90.81 109 CYS A O 1
ATOM 866 N N . THR A 1 110 ? 13.282 -2.323 -25.066 1.00 91.06 110 THR A N 1
ATOM 867 C CA . THR A 1 110 ? 14.686 -2.028 -24.751 1.00 91.06 110 THR A CA 1
ATOM 868 C C . THR A 1 110 ? 14.915 -2.313 -23.280 1.00 91.06 110 THR A C 1
ATOM 870 O O . THR A 1 110 ? 14.284 -1.679 -22.443 1.00 91.06 110 THR A O 1
ATOM 873 N N . ILE A 1 111 ? 15.845 -3.217 -22.974 1.00 90.25 111 ILE A N 1
ATOM 874 C CA . ILE A 1 111 ? 16.242 -3.508 -21.595 1.00 90.25 111 ILE A CA 1
ATOM 875 C C . ILE A 1 111 ? 17.369 -2.554 -21.207 1.00 90.25 111 ILE A C 1
ATOM 877 O O . ILE A 1 111 ? 18.450 -2.590 -21.801 1.00 90.25 111 ILE A O 1
ATOM 881 N N . MET A 1 112 ? 17.143 -1.720 -20.196 1.00 94.06 112 MET A N 1
ATOM 882 C CA . MET A 1 112 ? 18.187 -0.863 -19.634 1.00 94.06 112 MET A CA 1
ATOM 883 C C . MET A 1 112 ? 18.747 -1.492 -18.361 1.00 94.06 112 MET A C 1
ATOM 885 O O . MET A 1 112 ? 18.047 -1.624 -17.358 1.00 94.06 112 MET A O 1
ATOM 889 N N . SER A 1 113 ? 20.029 -1.863 -18.388 1.00 94.25 113 SER A N 1
ATOM 890 C CA . SER A 1 113 ? 20.708 -2.447 -17.229 1.00 94.25 113 SER A CA 1
ATOM 891 C C . SER A 1 113 ? 21.578 -1.425 -16.496 1.00 94.25 113 SER A C 1
ATOM 893 O O . SER A 1 113 ? 22.501 -0.863 -17.088 1.00 94.25 113 SER A O 1
ATOM 895 N N . GLY A 1 114 ? 21.344 -1.240 -15.197 1.00 95.38 114 GLY A N 1
ATOM 896 C CA . GLY A 1 114 ? 22.201 -0.450 -14.309 1.00 95.38 114 GLY A CA 1
ATOM 897 C C . GLY A 1 114 ? 22.814 -1.322 -13.219 1.00 95.38 114 GLY A C 1
ATOM 898 O O . GLY A 1 114 ? 22.090 -2.050 -12.545 1.00 95.38 114 GLY A O 1
ATOM 899 N N . ILE A 1 115 ? 24.133 -1.249 -13.022 1.00 95.06 115 ILE A N 1
ATOM 900 C CA . ILE A 1 115 ? 24.846 -2.026 -11.997 1.00 95.06 115 ILE A CA 1
ATOM 901 C C . ILE A 1 115 ? 25.468 -1.069 -10.984 1.00 95.06 115 ILE A C 1
ATOM 903 O O . ILE A 1 115 ? 26.166 -0.131 -11.366 1.00 95.06 115 ILE A O 1
ATOM 907 N N . TRP A 1 116 ? 25.266 -1.322 -9.692 1.00 94.31 116 TRP A N 1
ATOM 908 C CA . TRP A 1 116 ? 25.966 -0.591 -8.633 1.00 94.31 116 TRP A CA 1
ATOM 909 C C . TRP A 1 116 ? 26.337 -1.502 -7.465 1.00 94.31 116 TRP A C 1
ATOM 911 O O . TRP A 1 116 ? 25.749 -2.563 -7.251 1.00 94.31 116 TRP A O 1
ATOM 921 N N . LYS A 1 117 ? 27.348 -1.085 -6.700 1.00 95.44 117 LYS A N 1
ATOM 922 C CA . LYS A 1 117 ? 27.876 -1.829 -5.554 1.00 95.44 117 LYS A CA 1
ATOM 923 C C . LYS A 1 117 ? 27.653 -1.036 -4.273 1.00 95.44 117 LYS A C 1
ATOM 925 O O . LYS A 1 117 ? 28.105 0.098 -4.156 1.00 95.44 117 LYS A O 1
ATOM 930 N N . ASP A 1 118 ? 26.985 -1.651 -3.308 1.00 94.44 118 ASP A N 1
ATOM 931 C CA . ASP A 1 118 ? 26.888 -1.167 -1.935 1.00 94.44 118 ASP A CA 1
ATOM 932 C C . ASP A 1 118 ? 28.093 -1.683 -1.152 1.00 94.44 118 ASP A C 1
ATOM 934 O O . ASP A 1 118 ? 28.223 -2.878 -0.870 1.00 94.44 118 ASP A O 1
ATOM 938 N N . THR A 1 119 ? 28.999 -0.769 -0.830 1.00 93.62 119 THR A N 1
ATOM 939 C CA . THR A 1 119 ? 30.228 -1.060 -0.093 1.00 93.62 119 THR A CA 1
ATOM 940 C C . THR A 1 119 ? 29.980 -1.280 1.397 1.00 93.62 119 THR A C 1
ATOM 942 O O . THR A 1 119 ? 30.704 -2.059 2.008 1.00 93.62 119 THR A O 1
ATOM 945 N N . ILE A 1 120 ? 28.931 -0.679 1.971 1.00 94.19 120 ILE A N 1
ATOM 946 C CA . ILE A 1 120 ? 28.576 -0.816 3.392 1.00 94.19 120 ILE A CA 1
ATOM 947 C C . ILE A 1 120 ? 28.057 -2.228 3.661 1.00 94.19 120 ILE A C 1
ATOM 949 O O . ILE A 1 120 ? 28.428 -2.857 4.649 1.00 94.19 120 ILE A O 1
ATOM 953 N N . ARG A 1 121 ? 27.213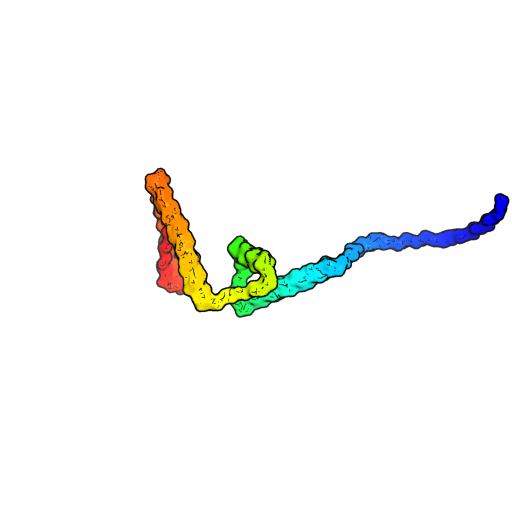 -2.749 2.765 1.00 94.00 121 ARG A N 1
ATOM 954 C CA . ARG A 1 121 ? 26.659 -4.109 2.879 1.00 94.00 121 ARG A CA 1
ATOM 955 C C . ARG A 1 121 ? 27.443 -5.158 2.095 1.00 94.00 121 ARG A C 1
ATOM 957 O O . ARG A 1 121 ? 27.098 -6.335 2.173 1.00 94.00 121 ARG A O 1
ATOM 964 N N . SER A 1 122 ? 28.466 -4.747 1.343 1.00 93.62 122 SER A N 1
ATOM 965 C CA . SER A 1 122 ? 29.263 -5.604 0.454 1.00 93.62 122 SER A CA 1
ATOM 966 C C . SER A 1 122 ? 28.408 -6.415 -0.531 1.00 93.62 122 SER A C 1
ATOM 968 O O . SER A 1 122 ? 28.630 -7.607 -0.735 1.00 93.62 122 SER A O 1
ATOM 970 N N . ARG A 1 123 ? 27.410 -5.767 -1.148 1.00 95.44 123 ARG A N 1
ATOM 971 C CA . ARG A 1 123 ? 26.492 -6.379 -2.127 1.00 95.44 123 ARG A CA 1
ATOM 972 C C . ARG A 1 123 ? 26.518 -5.630 -3.453 1.00 95.44 123 ARG A C 1
ATOM 974 O O . ARG A 1 123 ? 26.621 -4.407 -3.470 1.00 95.44 123 ARG A O 1
ATOM 981 N N . SER A 1 124 ? 26.388 -6.362 -4.553 1.00 94.69 124 SER A N 1
ATOM 982 C CA . SER A 1 124 ? 26.212 -5.794 -5.894 1.00 94.69 124 SER A CA 1
ATOM 983 C C . SER A 1 124 ? 24.749 -5.926 -6.307 1.00 94.69 124 SER A C 1
ATOM 985 O O . SER A 1 124 ? 24.127 -6.950 -6.028 1.00 94.69 124 SER A O 1
ATOM 987 N N . TYR A 1 125 ? 24.216 -4.911 -6.976 1.00 94.56 125 TYR A N 1
ATOM 988 C CA . TYR A 1 125 ? 22.842 -4.870 -7.461 1.00 94.56 125 TYR A CA 1
ATOM 989 C C . TYR A 1 125 ? 22.829 -4.645 -8.967 1.00 94.56 125 TYR A C 1
ATOM 991 O O . TYR A 1 125 ? 23.663 -3.911 -9.499 1.00 94.56 125 TYR A O 1
ATOM 999 N N . ILE A 1 126 ? 21.861 -5.275 -9.628 1.00 94.69 126 ILE A N 1
ATOM 1000 C CA . ILE A 1 126 ? 21.533 -5.044 -11.028 1.00 94.69 126 ILE A CA 1
ATOM 1001 C C . ILE A 1 126 ? 20.062 -4.637 -11.110 1.00 94.69 126 ILE A C 1
ATOM 1003 O O . ILE A 1 126 ? 19.195 -5.342 -10.598 1.00 94.69 126 ILE A O 1
ATOM 1007 N N . ASN A 1 127 ? 19.796 -3.487 -11.723 1.00 91.94 127 ASN A N 1
ATOM 1008 C CA . ASN A 1 127 ? 18.457 -3.066 -12.117 1.00 91.94 127 ASN A CA 1
ATOM 1009 C C . ASN A 1 127 ? 18.276 -3.359 -13.595 1.00 91.94 127 ASN A C 1
ATOM 1011 O O . ASN A 1 127 ? 19.141 -2.997 -14.392 1.00 91.94 127 ASN A O 1
ATOM 1015 N N . LEU A 1 128 ? 17.145 -3.969 -13.930 1.00 90.94 128 LEU A N 1
ATOM 1016 C CA . LEU A 1 128 ? 16.662 -4.127 -15.292 1.00 90.94 128 LEU A CA 1
ATOM 1017 C C . LEU A 1 128 ? 15.362 -3.329 -15.386 1.00 90.94 128 LEU A C 1
ATOM 1019 O O . LEU A 1 128 ? 14.448 -3.563 -14.593 1.00 90.94 128 LEU A O 1
ATOM 1023 N N . LEU A 1 129 ? 15.337 -2.360 -16.293 1.00 82.31 129 LEU A N 1
ATOM 1024 C CA . LEU A 1 129 ? 14.172 -1.550 -16.645 1.00 82.31 129 LEU A CA 1
ATOM 1025 C C . LEU A 1 129 ? 13.696 -1.937 -18.041 1.00 82.31 129 LEU A C 1
ATOM 1027 O O . LEU A 1 129 ? 14.586 -2.167 -18.896 1.00 82.31 129 LEU A O 1
#

Secondary structure (DSSP, 8-state):
-----------------------HHHHHHHHHHHHHHHHHHHHHHHTT--GGGGG-HHHHHHHHHHHHH-TT--PPPHHHIIIIIHHHHHHHHHHHHHHHHHHHHHH-----EEEEEETTTTEEEEEE-

Organism: NCBI:txid210225

Sequence (129 aa):
GSGAYLGSSGSNSLTKEGGQHQTISNIFTKKEKDNIDRHHFKAMAMNNLPFNLLRSNDFKNFVVAISQHGPGFFPPSSETTRRRILDDARKEFEAYIEETKSTWAQYGCTIMSGIWKDTIRSRSYINLL

pLDDT: mean 83.5, std 21.02, range [29.77, 97.19]

Foldseek 3Di:
DDDDDDDDDDDDPDDPPPDPPDDPVNVVVVVVVVVVVVVVVVVCVVVVNDPCCVVDPVSVVVVVVDVVVPPPDDDDDPVCCVPVVVVVVVVVVVVVVVVVVVCCVPVNDDWDWDWDADPVVRDIDIDTD

Radius of gyration: 31.4 Å; chains: 1; bounding box: 85×80×60 Å